Protein AF-A0AAJ1TM84-F1 (afdb_monomer_lite)

Secondary structure (DSSP, 8-state):
-HHHHHHHHHGGGG-TTTEEEEETTEEEEEEEETTEEEEEEEEEEETTEEEEEEEEE--SSSPPHHHHHHHHHHHHHHHHH--HHHHHHHHHHHHTT-

Foldseek 3Di:
DVLVVCCVVQNCNVDPPQWDDDDDQKIWGWDDDPPWTKIWIWGDDDDRDIGTQDMDTDPDPDDPVVVVVSSVVSVVVVPVVDDPVRVVVVVVVVVVVD

Organism: NCBI:txid1553429

pLDDT: mean 89.81, std 6.64, range [62.97, 98.19]

Sequence (98 aa):
MRALMLLEHFGLGVGAPLIKHLDSGIFEVRSHVGNNHQRVLLFHWHENYLVLLHGFTKKTQKTPPLEIERAKRYRADFLIRYSTDRILEILAEEEKQS

InterPro domains:
  IPR009241 Toxin HigB-like [PF05973] (2-73)

Radius of gyration: 14.32 Å; chains: 1; bounding box: 38×24×40 Å

Structure (mmCIF, N/CA/C/O backbone):
data_AF-A0AAJ1TM84-F1
#
_entry.id   AF-A0AAJ1TM84-F1
#
loop_
_atom_site.group_PDB
_atom_site.id
_atom_site.type_symbol
_atom_site.label_atom_id
_atom_site.label_alt_id
_atom_site.label_comp_id
_atom_site.label_asym_id
_atom_site.label_entity_id
_atom_site.label_seq_id
_atom_site.pdbx_PDB_ins_code
_atom_site.Cartn_x
_atom_site.Cartn_y
_atom_site.Cartn_z
_atom_site.occupancy
_atom_site.B_iso_or_equiv
_atom_site.auth_seq_id
_atom_site.auth_comp_id
_atom_site.auth_asym_id
_atom_site.auth_atom_id
_atom_site.pdbx_PDB_model_num
ATOM 1 N N . MET A 1 1 ? 11.146 -1.331 11.850 1.00 62.97 1 MET A N 1
ATOM 2 C CA . MET A 1 1 ? 9.819 -1.940 11.578 1.00 62.97 1 MET A CA 1
ATOM 3 C C . MET A 1 1 ? 10.029 -3.280 10.877 1.00 62.97 1 MET A C 1
ATOM 5 O O . MET A 1 1 ? 10.510 -3.281 9.758 1.00 62.97 1 MET A O 1
ATOM 9 N N . ARG A 1 2 ? 9.715 -4.417 11.521 1.00 82.06 2 ARG A N 1
ATOM 10 C CA . ARG A 1 2 ? 10.028 -5.776 11.011 1.00 82.06 2 ARG A CA 1
ATOM 11 C C . ARG A 1 2 ? 9.239 -6.188 9.760 1.00 82.06 2 ARG A C 1
ATOM 13 O O . ARG A 1 2 ? 9.710 -7.006 8.984 1.00 82.06 2 ARG A O 1
ATOM 20 N N . ALA A 1 3 ? 8.058 -5.607 9.563 1.00 84.25 3 ALA A N 1
ATOM 21 C CA . ALA A 1 3 ? 7.166 -5.936 8.454 1.00 84.25 3 ALA A CA 1
ATOM 22 C C . ALA A 1 3 ? 7.777 -5.663 7.068 1.00 84.25 3 ALA A C 1
ATOM 24 O O . ALA A 1 3 ? 7.574 -6.464 6.165 1.00 84.25 3 ALA A O 1
ATOM 25 N N . LEU A 1 4 ? 8.537 -4.570 6.912 1.00 84.56 4 LEU A N 1
ATOM 26 C CA . LEU A 1 4 ? 9.161 -4.226 5.628 1.00 84.56 4 LEU A CA 1
ATOM 27 C C . LEU A 1 4 ? 10.264 -5.214 5.253 1.00 84.56 4 LEU A C 1
ATOM 29 O O . LEU A 1 4 ? 10.275 -5.677 4.126 1.00 84.56 4 LEU A O 1
ATOM 33 N N . MET A 1 5 ? 11.094 -5.628 6.215 1.00 86.50 5 MET A N 1
ATOM 34 C CA . MET A 1 5 ? 12.140 -6.632 5.969 1.00 86.50 5 MET A CA 1
ATOM 35 C C . MET A 1 5 ? 11.559 -7.973 5.491 1.00 86.50 5 MET A C 1
ATOM 37 O O . MET A 1 5 ? 12.128 -8.638 4.637 1.00 86.50 5 MET A O 1
ATOM 41 N N . LEU A 1 6 ? 10.405 -8.386 6.032 1.00 88.25 6 LEU A N 1
ATOM 42 C CA . LEU A 1 6 ? 9.736 -9.612 5.580 1.00 88.25 6 LEU A CA 1
ATOM 43 C C . LEU A 1 6 ? 9.148 -9.461 4.172 1.00 88.25 6 LEU A C 1
ATOM 45 O O . LEU A 1 6 ? 9.196 -10.406 3.396 1.00 88.25 6 LEU A O 1
ATOM 49 N N . LEU A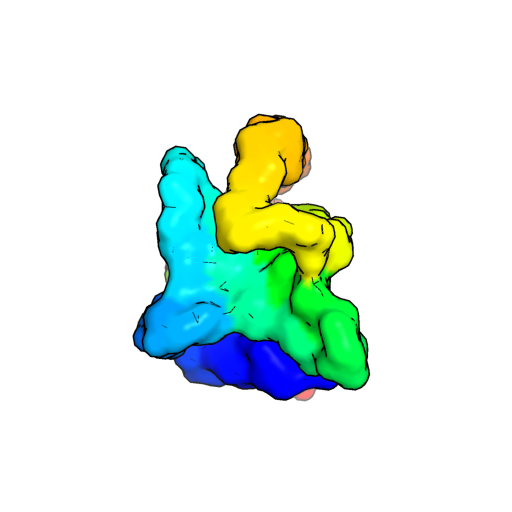 1 7 ? 8.600 -8.290 3.848 1.00 88.38 7 LEU A N 1
ATOM 50 C CA . L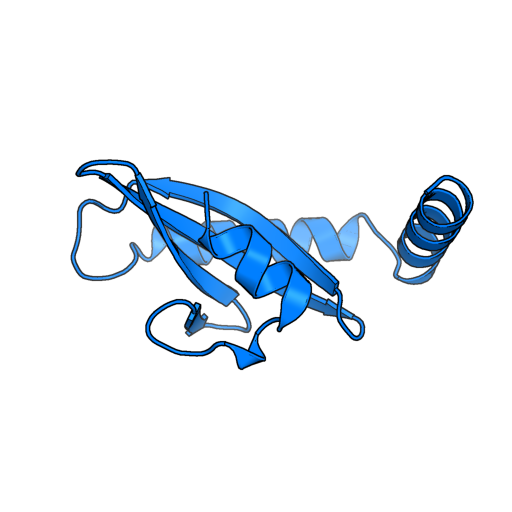EU A 1 7 ? 8.106 -7.989 2.502 1.00 88.38 7 LEU A CA 1
ATOM 51 C C . LEU A 1 7 ? 9.226 -7.947 1.471 1.00 88.38 7 LEU A C 1
ATOM 53 O O . LEU A 1 7 ? 9.043 -8.440 0.371 1.00 88.38 7 LEU A O 1
ATOM 57 N N . GLU A 1 8 ? 10.366 -7.374 1.830 1.00 87.62 8 GLU A N 1
ATOM 58 C CA . GLU A 1 8 ? 11.545 -7.316 0.973 1.00 87.62 8 GLU A CA 1
ATOM 59 C C . GLU A 1 8 ? 12.062 -8.721 0.652 1.00 87.62 8 GLU A C 1
ATOM 61 O O . GLU A 1 8 ? 12.319 -9.041 -0.501 1.00 87.62 8 GLU A O 1
ATOM 66 N N . HIS A 1 9 ? 12.132 -9.598 1.656 1.00 88.31 9 HIS A N 1
ATOM 67 C CA . HIS A 1 9 ? 12.689 -10.936 1.472 1.00 88.31 9 HIS A CA 1
ATOM 68 C C . HIS A 1 9 ? 11.714 -11.942 0.834 1.00 88.31 9 HIS A C 1
ATOM 70 O O . HIS A 1 9 ? 12.140 -12.860 0.141 1.00 88.31 9 HIS A O 1
ATOM 76 N N . PHE A 1 10 ? 10.407 -11.813 1.081 1.00 89.06 10 PHE A N 1
ATOM 77 C CA . PHE A 1 10 ? 9.412 -12.830 0.699 1.00 89.06 10 PHE A CA 1
ATOM 78 C C . PHE A 1 10 ? 8.253 -12.292 -0.161 1.00 89.06 10 PHE A C 1
ATOM 80 O O . PHE A 1 10 ? 7.353 -13.050 -0.538 1.00 89.06 10 PHE A O 1
ATOM 87 N N . GLY A 1 11 ? 8.216 -10.990 -0.448 1.00 89.94 11 GLY A N 1
ATOM 88 C CA . GLY A 1 11 ? 7.150 -10.351 -1.218 1.00 89.94 11 GLY A CA 1
ATOM 89 C C . GLY A 1 11 ? 5.756 -10.520 -0.600 1.00 89.94 11 GLY A C 1
ATOM 90 O O . GLY A 1 11 ? 5.574 -10.602 0.618 1.00 89.94 11 GLY A O 1
ATOM 91 N N . LEU A 1 12 ? 4.733 -10.606 -1.459 1.00 88.88 12 LEU A N 1
ATOM 92 C CA . LEU A 1 12 ? 3.346 -10.865 -1.038 1.00 88.88 12 LEU A CA 1
ATOM 93 C C . LEU A 1 12 ? 3.123 -12.289 -0.500 1.00 88.88 12 LEU A C 1
ATOM 95 O O . LEU A 1 12 ? 2.099 -12.540 0.140 1.00 88.88 12 LEU A O 1
ATOM 99 N N . GLY A 1 13 ? 4.077 -13.200 -0.722 1.00 86.31 13 GLY A N 1
ATOM 100 C CA . GLY A 1 13 ? 4.006 -14.604 -0.312 1.00 86.31 13 GLY A CA 1
ATOM 101 C C . GLY A 1 13 ? 3.966 -14.813 1.203 1.00 86.31 13 GLY A C 1
ATOM 102 O O . GLY A 1 13 ? 3.522 -15.865 1.653 1.00 86.31 13 GLY A O 1
ATOM 103 N N . VAL A 1 14 ? 4.340 -13.802 2.001 1.00 87.69 14 VAL A N 1
ATOM 104 C CA . VAL A 1 14 ? 4.235 -13.866 3.472 1.00 87.69 14 VAL A CA 1
ATOM 105 C C . VAL A 1 14 ? 2.796 -14.110 3.933 1.00 87.69 14 VAL A C 1
ATOM 107 O O . VAL A 1 14 ? 2.574 -14.758 4.954 1.00 87.69 14 VAL A O 1
ATOM 110 N N . GLY A 1 15 ? 1.812 -13.590 3.193 1.00 88.44 15 GLY A N 1
ATOM 111 C CA . GLY A 1 15 ? 0.400 -13.805 3.486 1.00 88.44 15 GLY A CA 1
ATOM 112 C C . GLY A 1 15 ? -0.040 -13.313 4.873 1.00 88.44 15 GLY A C 1
ATOM 113 O O . GLY A 1 15 ? 0.554 -12.419 5.486 1.00 88.44 15 GLY A O 1
ATOM 114 N N . ALA A 1 16 ? -1.145 -13.872 5.364 1.00 87.00 16 ALA A N 1
ATOM 115 C CA . ALA A 1 16 ? -1.709 -13.509 6.660 1.00 87.00 16 ALA A CA 1
ATOM 116 C C . ALA A 1 16 ? -0.856 -14.063 7.825 1.00 87.00 16 ALA A C 1
ATOM 118 O O . ALA A 1 16 ? -0.320 -15.160 7.718 1.00 87.00 16 ALA A O 1
ATOM 119 N N . PRO A 1 17 ? -0.764 -13.357 8.971 1.00 88.81 17 PRO A N 1
ATOM 120 C CA . PRO A 1 17 ? -1.497 -12.141 9.320 1.00 88.81 17 PRO A CA 1
ATOM 121 C C . PRO A 1 17 ? -0.827 -10.843 8.849 1.00 88.81 17 PRO A C 1
ATOM 123 O O . PRO A 1 17 ? -1.414 -9.781 9.064 1.00 88.81 17 PRO A O 1
ATOM 126 N N . LEU A 1 18 ? 0.371 -10.903 8.253 1.00 90.94 18 LEU A N 1
ATOM 127 C CA . LEU A 1 18 ? 1.155 -9.719 7.896 1.00 90.94 18 LEU A CA 1
ATOM 128 C C . LEU A 1 18 ? 0.515 -8.933 6.753 1.00 90.94 18 LEU A C 1
ATOM 130 O O . LEU A 1 18 ? 0.428 -7.711 6.823 1.00 90.94 18 LEU A O 1
ATOM 134 N N . ILE A 1 19 ? 0.060 -9.638 5.725 1.00 94.06 19 ILE A N 1
ATOM 135 C CA . ILE A 1 19 ? -0.507 -9.073 4.509 1.00 94.06 19 ILE A CA 1
ATOM 136 C C . ILE A 1 19 ? -1.956 -9.523 4.396 1.00 94.06 19 ILE A C 1
ATOM 138 O O . ILE A 1 19 ? -2.303 -10.677 4.655 1.00 94.06 19 ILE A O 1
ATOM 142 N N . LYS A 1 20 ? -2.827 -8.601 4.001 1.00 94.81 20 LYS A N 1
ATOM 143 C CA . LYS A 1 20 ? -4.219 -8.896 3.675 1.00 94.81 20 LYS A CA 1
ATOM 144 C C . LYS A 1 20 ? -4.590 -8.227 2.359 1.00 94.81 20 LYS A C 1
ATOM 146 O O . LYS A 1 20 ? -4.510 -7.009 2.262 1.00 94.81 20 LYS A O 1
ATOM 151 N N . HIS A 1 21 ? -5.071 -8.997 1.388 1.00 95.50 21 HIS A N 1
ATOM 152 C CA . HIS A 1 21 ? -5.743 -8.424 0.223 1.00 95.50 21 HIS A CA 1
ATOM 153 C C . HIS A 1 21 ? -7.029 -7.710 0.666 1.00 95.50 21 HIS A C 1
ATOM 155 O O . HIS A 1 21 ? -7.809 -8.256 1.456 1.00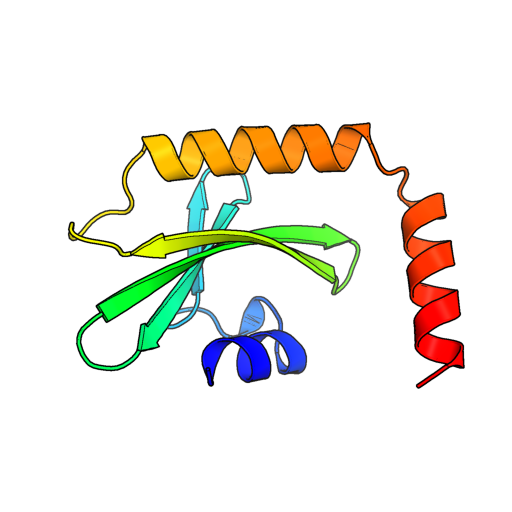 95.50 21 HIS A O 1
ATOM 161 N N . LEU A 1 22 ? -7.224 -6.478 0.198 1.00 94.88 22 LEU A N 1
ATOM 162 C CA . LEU A 1 22 ? -8.414 -5.688 0.491 1.00 94.88 22 LEU A CA 1
ATOM 163 C C . LEU A 1 22 ? -9.384 -5.722 -0.686 1.00 94.88 22 LEU A C 1
ATOM 165 O O . LEU A 1 22 ? -10.462 -6.294 -0.560 1.00 94.88 22 LEU A O 1
ATOM 169 N N . ASP A 1 23 ? -8.996 -5.102 -1.797 1.00 93.31 23 ASP A N 1
ATOM 170 C CA . ASP A 1 23 ? -9.829 -4.904 -2.983 1.00 93.31 23 ASP A CA 1
ATOM 171 C C . ASP A 1 23 ? -8.956 -4.415 -4.153 1.00 93.31 23 ASP A C 1
ATOM 173 O O . ASP A 1 23 ? -7.989 -3.688 -3.933 1.00 93.31 23 ASP A O 1
ATOM 177 N N . SER A 1 24 ? -9.319 -4.760 -5.392 1.00 93.62 24 SER A N 1
ATOM 178 C CA . SER A 1 24 ? -8.774 -4.165 -6.622 1.00 93.62 24 SER A CA 1
ATOM 179 C C . SER A 1 24 ? -7.238 -4.193 -6.723 1.00 93.62 24 SER A C 1
ATOM 181 O O . SER A 1 24 ? -6.622 -3.250 -7.227 1.00 93.62 24 SER A O 1
ATOM 183 N N . GLY A 1 25 ? -6.607 -5.257 -6.212 1.00 94.44 25 GLY A N 1
ATOM 184 C CA . GLY A 1 25 ? -5.148 -5.402 -6.192 1.00 94.44 25 GLY A CA 1
ATOM 185 C C . GLY A 1 25 ? -4.436 -4.554 -5.129 1.00 94.44 25 GLY A C 1
ATOM 186 O O . GLY A 1 25 ? -3.213 -4.447 -5.161 1.00 94.44 25 GLY A O 1
ATOM 187 N N . ILE A 1 26 ? -5.177 -3.954 -4.192 1.00 97.81 26 ILE A N 1
ATOM 188 C CA . ILE A 1 26 ? -4.634 -3.257 -3.023 1.00 97.81 26 ILE A CA 1
ATOM 189 C C . ILE A 1 26 ? -4.487 -4.239 -1.861 1.00 97.81 26 ILE A C 1
ATOM 191 O O . ILE A 1 26 ? -5.428 -4.946 -1.482 1.00 97.81 26 ILE A O 1
ATOM 195 N N . PHE A 1 27 ? -3.312 -4.223 -1.242 1.00 96.94 27 PHE A N 1
ATOM 196 C CA . PHE A 1 27 ? -2.978 -5.035 -0.081 1.00 96.94 27 PHE A CA 1
ATOM 197 C C . PHE A 1 27 ? -2.693 -4.148 1.130 1.00 96.94 27 PHE A C 1
ATOM 199 O O . PHE A 1 27 ? -2.135 -3.060 1.015 1.00 96.94 27 PHE A O 1
ATOM 206 N N . GLU A 1 28 ? -3.075 -4.630 2.308 1.00 95.81 28 GLU A N 1
ATOM 207 C CA . GLU A 1 28 ? -2.759 -4.047 3.608 1.00 95.81 28 GLU A CA 1
ATOM 208 C C . GLU A 1 28 ? -1.597 -4.806 4.241 1.00 95.81 28 GLU A C 1
ATOM 210 O O . GLU A 1 28 ? -1.722 -5.998 4.521 1.00 95.81 28 GLU A O 1
ATOM 215 N N . VAL A 1 29 ? -0.519 -4.097 4.562 1.00 95.12 29 VAL A N 1
ATOM 216 C CA . VAL A 1 29 ? 0.551 -4.573 5.439 1.00 95.12 29 VAL A CA 1
ATOM 217 C C . VAL A 1 29 ? 0.240 -4.160 6.866 1.00 95.12 29 VAL A C 1
ATOM 219 O O . VAL A 1 29 ? -0.004 -2.986 7.161 1.00 95.12 29 VAL A O 1
ATOM 222 N N . ARG A 1 30 ? 0.277 -5.125 7.780 1.00 92.50 30 ARG A N 1
ATOM 223 C CA . ARG A 1 30 ? 0.047 -4.915 9.204 1.00 92.50 30 ARG A CA 1
ATOM 224 C C . ARG A 1 30 ? 1.364 -4.685 9.923 1.00 92.50 30 ARG A C 1
ATOM 226 O O . ARG A 1 30 ? 2.224 -5.555 9.965 1.00 92.50 30 ARG A O 1
ATOM 233 N N . SER A 1 31 ? 1.494 -3.517 10.538 1.00 89.31 31 SER A N 1
ATOM 234 C CA . SER A 1 31 ? 2.618 -3.176 11.400 1.00 89.31 31 SER A CA 1
ATOM 235 C C . SER A 1 31 ? 2.120 -2.770 12.785 1.00 89.31 31 SER A C 1
ATOM 237 O O . SER A 1 31 ? 1.037 -2.199 12.945 1.00 89.31 31 SER A O 1
ATOM 239 N N . HIS A 1 32 ? 2.911 -3.089 13.799 1.00 85.12 32 HIS A N 1
ATOM 240 C CA . HIS A 1 32 ? 2.682 -2.665 15.172 1.00 85.12 32 HIS A CA 1
ATOM 241 C C . HIS A 1 32 ? 3.907 -1.880 15.624 1.00 85.12 32 HIS A C 1
ATOM 243 O O . HIS A 1 32 ? 5.037 -2.354 15.495 1.00 85.12 32 HIS A O 1
ATOM 249 N N . VAL A 1 33 ? 3.679 -0.666 16.118 1.00 80.94 33 VAL A N 1
ATOM 250 C CA . VAL A 1 33 ? 4.723 0.186 16.697 1.00 80.94 33 VAL A CA 1
ATOM 251 C C . VAL A 1 33 ? 4.218 0.629 18.065 1.00 80.94 33 VAL A C 1
ATOM 253 O O . VAL A 1 33 ? 3.309 1.456 18.157 1.00 80.94 33 VAL A O 1
ATOM 256 N N . GLY A 1 34 ? 4.745 0.007 19.123 1.00 84.12 34 GLY A N 1
ATOM 257 C CA . GLY A 1 34 ? 4.148 0.086 20.459 1.00 84.12 34 GLY A CA 1
ATOM 258 C C . GLY A 1 34 ? 2.691 -0.391 20.436 1.00 84.12 34 GLY A C 1
ATOM 259 O O . GLY A 1 34 ? 2.384 -1.427 19.846 1.00 84.12 34 GLY A O 1
ATOM 260 N N . ASN A 1 35 ? 1.784 0.410 21.000 1.00 82.75 35 ASN A N 1
ATOM 261 C CA . ASN A 1 35 ? 0.341 0.127 21.010 1.00 82.75 35 ASN A CA 1
ATOM 262 C C . ASN A 1 35 ? -0.401 0.599 19.745 1.00 82.75 35 ASN A C 1
ATOM 264 O O . ASN A 1 35 ? -1.617 0.424 19.634 1.00 82.75 35 ASN A O 1
ATOM 268 N N . ASN A 1 36 ? 0.301 1.191 18.775 1.00 83.44 36 ASN A N 1
ATOM 269 C CA . ASN A 1 36 ? -0.330 1.721 17.574 1.00 83.44 36 ASN A CA 1
ATOM 270 C C . ASN A 1 36 ? -0.413 0.672 16.461 1.00 83.44 36 ASN A C 1
ATOM 272 O O . ASN A 1 36 ? 0.586 0.078 16.046 1.00 83.44 36 ASN A O 1
ATOM 276 N N . HIS A 1 37 ? -1.621 0.513 15.922 1.00 89.75 37 HIS A N 1
ATOM 277 C CA . HIS A 1 37 ? -1.910 -0.347 14.780 1.00 89.75 37 HIS A CA 1
ATOM 278 C C . HIS A 1 37 ? -1.643 0.410 13.479 1.00 89.75 37 HIS A C 1
ATOM 280 O O . HIS A 1 37 ? -2.548 1.002 12.892 1.00 89.75 37 HIS A O 1
ATOM 286 N N . GLN A 1 38 ? -0.394 0.400 13.025 1.00 92.31 38 GLN A N 1
ATOM 287 C CA . GLN A 1 38 ? -0.015 1.042 11.769 1.00 92.31 38 GLN A CA 1
ATOM 288 C C . GLN A 1 38 ? -0.313 0.122 10.588 1.00 92.31 38 GLN A C 1
ATOM 290 O O . GLN A 1 38 ? -0.120 -1.096 10.652 1.00 92.31 38 GLN A O 1
ATOM 295 N N . ARG A 1 39 ? -0.817 0.689 9.500 1.00 94.12 39 ARG A N 1
ATOM 296 C CA . ARG A 1 39 ? -1.073 -0.029 8.254 1.00 94.12 39 ARG A CA 1
ATOM 297 C C . ARG A 1 39 ? -0.417 0.707 7.112 1.00 94.12 39 ARG A C 1
ATOM 299 O O . ARG A 1 39 ? -0.429 1.930 7.108 1.00 94.12 39 ARG A O 1
ATOM 306 N N . VAL A 1 40 ? 0.126 -0.043 6.165 1.00 95.69 40 VAL A N 1
ATOM 307 C CA . VAL A 1 40 ? 0.605 0.491 4.889 1.00 95.69 40 VAL A CA 1
ATOM 308 C C . VAL A 1 40 ? -0.208 -0.167 3.792 1.00 95.69 40 VAL A C 1
ATOM 310 O O . VAL A 1 40 ? -0.377 -1.387 3.813 1.00 95.69 40 VAL A O 1
ATOM 313 N N . LEU A 1 41 ? -0.751 0.633 2.878 1.00 97.19 41 LEU A N 1
ATOM 314 C CA . LEU A 1 41 ? -1.386 0.114 1.673 1.00 97.19 41 LEU A CA 1
ATOM 315 C C . LEU A 1 41 ? -0.370 0.085 0.540 1.00 97.19 41 LEU A C 1
ATOM 317 O O . LEU A 1 41 ? 0.415 1.019 0.382 1.00 97.19 41 LEU A O 1
ATOM 321 N N . LEU A 1 42 ? -0.386 -0.997 -0.227 1.00 97.19 42 LEU A N 1
ATOM 322 C CA . LEU A 1 42 ? 0.511 -1.209 -1.354 1.00 97.19 42 LEU A CA 1
ATOM 323 C C . LEU A 1 42 ? -0.201 -1.927 -2.495 1.00 97.19 42 LEU A C 1
ATOM 325 O O . LEU A 1 42 ? -1.298 -2.465 -2.312 1.00 97.19 42 LEU A O 1
ATOM 329 N N . PHE A 1 43 ? 0.447 -1.975 -3.652 1.00 96.31 43 PHE A N 1
ATOM 330 C CA . PHE A 1 43 ? 0.048 -2.832 -4.763 1.00 96.31 43 PHE A CA 1
ATOM 331 C C . PHE A 1 43 ? 1.275 -3.464 -5.430 1.00 96.31 43 PHE A C 1
ATOM 333 O O . PHE A 1 43 ? 2.398 -2.986 -5.276 1.00 96.31 43 PHE A O 1
ATOM 340 N N . HIS A 1 44 ? 1.049 -4.556 -6.155 1.00 93.81 44 HIS A N 1
ATOM 341 C CA . HIS A 1 44 ? 2.056 -5.180 -7.014 1.00 93.81 44 HIS A CA 1
ATOM 342 C C . HIS A 1 44 ? 2.065 -4.497 -8.382 1.00 93.81 44 HIS A C 1
ATOM 344 O O . HIS A 1 44 ? 0.996 -4.293 -8.963 1.00 93.81 44 HIS A O 1
ATOM 350 N N . TRP A 1 45 ? 3.245 -4.108 -8.867 1.00 90.38 45 TRP A N 1
ATOM 351 C CA . TRP A 1 45 ? 3.367 -3.288 -10.074 1.00 90.38 45 TRP A CA 1
ATOM 352 C C . TRP A 1 45 ? 4.038 -4.012 -11.251 1.00 90.38 45 TRP A C 1
ATOM 354 O O . TRP A 1 45 ? 3.537 -3.909 -12.367 1.00 90.38 45 TRP A O 1
ATOM 364 N N . HIS A 1 46 ? 5.094 -4.795 -11.018 1.00 86.25 46 HIS A N 1
ATOM 365 C CA . HIS A 1 46 ? 5.744 -5.631 -12.037 1.00 86.25 46 HIS A CA 1
ATOM 366 C C . HIS A 1 46 ? 6.640 -6.674 -11.356 1.00 86.25 46 HIS A C 1
ATOM 368 O O . HIS A 1 46 ? 7.280 -6.333 -10.370 1.00 86.25 46 HIS A O 1
ATOM 374 N N . GLU A 1 47 ? 6.699 -7.917 -11.850 1.00 85.62 47 GLU A N 1
ATOM 375 C CA . GLU A 1 47 ? 7.551 -9.001 -11.310 1.00 85.62 47 GLU A CA 1
ATOM 376 C C . GLU A 1 47 ? 7.564 -9.106 -9.774 1.00 85.62 47 GLU A C 1
ATOM 378 O O . GLU A 1 47 ? 6.598 -9.598 -9.198 1.00 85.62 47 GLU A O 1
ATOM 383 N N . ASN A 1 48 ? 8.620 -8.633 -9.108 1.00 82.44 48 ASN A N 1
ATOM 384 C CA . ASN A 1 48 ? 8.764 -8.664 -7.651 1.00 82.44 48 ASN A CA 1
ATOM 385 C C . ASN A 1 48 ? 8.622 -7.275 -7.003 1.00 82.44 48 ASN A C 1
ATOM 387 O O . ASN A 1 48 ? 8.761 -7.139 -5.788 1.00 82.44 48 ASN A O 1
ATOM 391 N N . TYR A 1 49 ? 8.300 -6.242 -7.785 1.00 88.69 49 TYR A N 1
ATOM 392 C CA . TYR A 1 49 ? 8.173 -4.874 -7.302 1.00 88.69 49 TYR A CA 1
ATOM 393 C C . TYR A 1 49 ? 6.822 -4.626 -6.635 1.00 88.69 49 TYR A C 1
ATOM 395 O O . TYR A 1 49 ? 5.741 -4.759 -7.227 1.00 88.69 49 TYR A O 1
ATOM 403 N N . LEU A 1 50 ? 6.911 -4.202 -5.377 1.00 92.69 50 LEU A N 1
ATOM 404 C CA . LEU A 1 50 ? 5.792 -3.746 -4.569 1.00 92.69 50 LEU A CA 1
ATOM 405 C C . LEU A 1 50 ? 5.898 -2.241 -4.372 1.00 92.69 50 LEU A C 1
ATOM 407 O O . LEU A 1 50 ? 6.912 -1.733 -3.902 1.00 92.69 50 LEU A O 1
ATOM 411 N N . VAL A 1 51 ? 4.818 -1.532 -4.678 1.00 93.94 51 VAL A N 1
ATOM 412 C CA . VAL A 1 51 ? 4.759 -0.080 -4.528 1.00 93.94 51 VAL A CA 1
ATOM 413 C C . VAL A 1 51 ? 3.973 0.250 -3.271 1.00 93.94 51 VAL A C 1
ATOM 415 O O . VAL A 1 51 ? 2.759 0.032 -3.199 1.00 93.94 51 VAL A O 1
ATOM 418 N N . LEU A 1 52 ? 4.674 0.776 -2.267 1.00 95.38 52 LEU A N 1
ATOM 419 C CA . LEU A 1 52 ? 4.063 1.304 -1.051 1.00 95.38 52 LEU A CA 1
ATOM 420 C C . LEU A 1 52 ? 3.410 2.653 -1.362 1.00 95.38 52 LEU A C 1
ATOM 422 O O . LEU A 1 52 ? 4.063 3.560 -1.866 1.00 95.38 52 LEU A O 1
ATOM 426 N N . LEU A 1 53 ? 2.124 2.793 -1.050 1.00 96.69 53 LEU A N 1
ATOM 427 C CA . LEU A 1 53 ? 1.352 3.994 -1.368 1.00 96.69 53 LEU A CA 1
ATOM 428 C C . LEU A 1 53 ? 1.372 4.978 -0.203 1.00 96.69 53 LEU A C 1
ATOM 430 O O . LEU A 1 53 ? 1.933 6.067 -0.285 1.00 96.69 53 LEU A O 1
ATOM 434 N N . HIS A 1 54 ? 0.742 4.595 0.907 1.00 96.56 54 HIS A N 1
ATOM 435 C CA . HIS A 1 54 ? 0.679 5.426 2.100 1.00 96.56 54 HIS A CA 1
ATOM 436 C C . HIS A 1 54 ? 0.437 4.595 3.354 1.00 96.56 54 HIS A C 1
ATOM 438 O O . HIS A 1 54 ? -0.103 3.485 3.313 1.00 96.56 54 HIS A O 1
ATOM 444 N N . GLY A 1 55 ? 0.844 5.166 4.487 1.00 94.50 55 GLY A N 1
ATOM 445 C CA . GLY A 1 55 ? 0.598 4.620 5.813 1.00 94.50 55 GLY A CA 1
ATOM 446 C C . GLY A 1 55 ? -0.519 5.359 6.547 1.00 94.50 55 GLY A C 1
ATOM 447 O O . GLY A 1 55 ? -0.724 6.553 6.338 1.00 94.50 55 GLY A O 1
ATOM 448 N N . PHE A 1 56 ? -1.222 4.664 7.439 1.00 94.06 56 PHE A N 1
ATOM 449 C CA . PHE A 1 56 ? -2.190 5.270 8.352 1.00 94.06 56 PHE A CA 1
ATOM 450 C C . PHE A 1 56 ? -2.281 4.497 9.674 1.00 94.06 56 PHE A C 1
ATOM 452 O O . PHE A 1 56 ? -2.041 3.287 9.741 1.00 94.06 56 PHE A O 1
ATOM 459 N N . THR A 1 57 ? -2.677 5.193 10.742 1.00 93.69 57 THR A N 1
ATOM 460 C CA . THR A 1 57 ? -2.991 4.559 12.028 1.00 93.69 57 THR A CA 1
ATOM 461 C C . THR A 1 57 ? -4.435 4.080 12.028 1.00 93.69 57 THR A C 1
ATOM 463 O O . THR A 1 57 ? -5.376 4.870 11.949 1.00 93.69 57 THR A O 1
ATOM 466 N N . LYS A 1 58 ? -4.623 2.769 12.145 1.00 89.38 58 LYS A N 1
ATOM 467 C CA . LYS A 1 58 ? -5.938 2.140 12.149 1.00 89.38 58 LYS A CA 1
ATOM 468 C C . LYS A 1 58 ? -6.575 2.251 13.534 1.00 89.38 58 LYS A C 1
ATOM 470 O O . LYS A 1 58 ? -6.052 1.721 14.509 1.00 89.38 58 LYS A O 1
ATOM 475 N N . LYS A 1 59 ? -7.730 2.915 13.598 1.00 89.25 59 LYS A N 1
ATOM 476 C CA . LYS A 1 59 ? -8.531 3.087 14.826 1.00 89.25 59 LYS A CA 1
ATOM 477 C C . LYS A 1 59 ? -9.748 2.155 14.890 1.00 89.25 59 LYS A C 1
ATOM 479 O O . LYS A 1 59 ? -10.430 2.096 15.903 1.00 89.25 59 LYS A O 1
ATOM 484 N N . THR A 1 60 ? -10.025 1.436 13.805 1.00 88.50 60 THR A N 1
ATOM 485 C CA . THR A 1 60 ? -11.216 0.595 13.617 1.00 88.50 60 THR A CA 1
ATOM 486 C C . THR A 1 60 ? -10.825 -0.836 13.256 1.00 88.50 60 THR A C 1
ATOM 488 O O . THR A 1 60 ? -9.758 -1.080 12.700 1.00 88.50 60 THR A O 1
ATOM 491 N N . GLN A 1 61 ? -11.702 -1.811 13.505 1.00 86.38 61 GLN A N 1
ATOM 492 C CA . GLN A 1 61 ? -11.412 -3.217 13.187 1.00 86.38 61 GLN A CA 1
ATOM 493 C C . GLN A 1 61 ? -11.214 -3.446 11.674 1.00 86.38 61 GLN A C 1
ATOM 495 O O . GLN A 1 61 ? -10.267 -4.111 11.245 1.00 86.38 61 GLN A O 1
ATOM 500 N N . LYS A 1 62 ? -12.082 -2.851 10.846 1.00 90.25 62 LYS A N 1
ATOM 501 C CA . LYS A 1 62 ? -11.986 -2.886 9.379 1.00 90.25 62 LYS A CA 1
ATOM 502 C C . LYS A 1 62 ? -11.179 -1.703 8.855 1.00 90.25 62 LYS A C 1
ATOM 504 O O . LYS A 1 62 ? -11.116 -0.655 9.495 1.00 90.25 62 LYS A O 1
ATOM 509 N N . THR A 1 63 ? -10.526 -1.896 7.711 1.00 92.88 63 THR A N 1
ATOM 510 C CA . THR A 1 63 ? -9.823 -0.817 7.002 1.00 92.88 63 THR A CA 1
ATOM 511 C C . THR A 1 63 ? -10.854 0.203 6.531 1.00 92.88 63 THR A C 1
ATOM 513 O O . THR A 1 63 ? -11.825 -0.216 5.898 1.00 92.88 63 THR A O 1
ATOM 516 N N . PRO A 1 64 ? -10.707 1.498 6.864 1.00 95.38 64 PRO A N 1
ATOM 517 C CA . PRO A 1 64 ? -11.671 2.503 6.439 1.00 95.38 64 PRO A CA 1
ATOM 518 C C . PRO A 1 64 ? -11.772 2.544 4.905 1.00 95.38 64 PRO A C 1
ATOM 520 O O . PRO A 1 64 ? -10.729 2.603 4.249 1.00 95.38 64 PRO A O 1
ATOM 523 N N . PRO A 1 65 ? -12.984 2.549 4.316 1.00 95.50 65 PRO A N 1
ATOM 524 C CA . PRO A 1 65 ? -13.154 2.577 2.860 1.00 95.50 65 PRO A CA 1
ATOM 525 C C . PRO A 1 65 ? -12.439 3.754 2.187 1.00 95.50 65 PRO A C 1
ATOM 527 O O . PRO A 1 65 ? -11.862 3.597 1.117 1.00 95.50 65 PRO A O 1
ATOM 530 N N . LEU A 1 66 ? -12.390 4.913 2.854 1.00 96.25 66 LEU A N 1
ATOM 531 C CA . LEU A 1 66 ? -11.702 6.102 2.349 1.00 96.25 66 LEU A CA 1
ATOM 532 C C . LEU A 1 66 ? -10.204 5.868 2.095 1.00 96.25 66 LEU A C 1
ATOM 534 O O . LEU A 1 66 ? -9.664 6.401 1.128 1.00 96.25 66 LEU A O 1
ATOM 538 N N . GLU A 1 67 ? -9.542 5.057 2.925 1.00 97.25 67 GLU A N 1
ATOM 539 C CA . GLU A 1 67 ? -8.124 4.726 2.739 1.00 97.25 67 GLU A CA 1
ATOM 540 C C . GLU A 1 67 ? -7.917 3.813 1.526 1.00 97.25 67 GLU A C 1
ATOM 542 O O . GLU A 1 67 ? -6.940 3.973 0.796 1.00 97.25 67 GLU A O 1
ATOM 547 N N . ILE A 1 68 ? -8.865 2.906 1.262 1.00 97.12 68 ILE A N 1
ATOM 548 C CA . ILE A 1 68 ? -8.852 2.032 0.079 1.00 97.12 68 ILE A CA 1
ATOM 549 C C . ILE A 1 68 ? -9.048 2.869 -1.188 1.00 97.12 68 ILE A C 1
ATOM 551 O O . ILE A 1 68 ? -8.275 2.748 -2.135 1.00 97.12 68 ILE A O 1
ATOM 555 N N . GLU A 1 69 ? -10.025 3.776 -1.190 1.00 97.88 69 GLU A N 1
ATOM 556 C CA . GLU A 1 69 ? -10.271 4.668 -2.327 1.00 97.88 69 GLU A CA 1
ATOM 557 C C . GLU A 1 69 ? -9.099 5.624 -2.579 1.00 97.88 69 GLU A C 1
ATOM 559 O O . GLU A 1 69 ? -8.734 5.895 -3.723 1.00 97.88 69 GLU A O 1
ATOM 564 N N . ARG A 1 70 ? -8.447 6.101 -1.514 1.00 98.00 70 ARG A N 1
ATOM 565 C CA . ARG A 1 70 ? -7.210 6.880 -1.627 1.00 98.00 70 ARG A CA 1
ATOM 566 C C . ARG A 1 70 ? -6.082 6.061 -2.257 1.00 98.00 70 ARG A C 1
ATOM 568 O O . ARG A 1 70 ? -5.423 6.563 -3.164 1.00 98.00 70 ARG A O 1
ATOM 575 N N . ALA A 1 71 ? -5.900 4.810 -1.834 1.00 98.19 71 ALA A N 1
ATOM 576 C CA . ALA A 1 71 ? -4.902 3.915 -2.413 1.00 98.19 71 ALA A CA 1
ATOM 577 C C . ALA A 1 71 ? -5.160 3.648 -3.906 1.00 98.19 71 ALA A C 1
ATOM 579 O O . ALA A 1 71 ? -4.231 3.713 -4.707 1.00 98.19 71 ALA A O 1
ATOM 580 N N . LYS A 1 72 ? -6.419 3.437 -4.310 1.00 97.94 72 LYS A N 1
ATOM 581 C CA . LYS A 1 72 ? -6.789 3.290 -5.728 1.00 97.94 72 LYS A CA 1
ATOM 582 C C . LYS A 1 72 ? -6.395 4.517 -6.554 1.00 97.94 72 LYS A C 1
ATOM 584 O O . LYS A 1 72 ? -5.813 4.362 -7.625 1.00 97.94 72 LYS A O 1
ATOM 589 N N . ARG A 1 73 ? -6.648 5.730 -6.043 1.00 97.62 73 ARG A N 1
ATOM 590 C CA . ARG A 1 73 ? -6.232 6.977 -6.711 1.00 97.62 73 ARG A CA 1
ATOM 591 C C . ARG A 1 73 ? -4.714 7.089 -6.844 1.00 97.62 73 ARG A C 1
ATOM 593 O O . ARG A 1 73 ? -4.240 7.450 -7.912 1.00 97.62 73 ARG A O 1
ATOM 600 N N . TYR A 1 74 ? -3.958 6.756 -5.798 1.00 97.56 74 TYR A N 1
ATOM 601 C CA . TYR A 1 74 ? -2.492 6.797 -5.852 1.00 97.56 74 TYR A CA 1
ATOM 602 C C . TYR A 1 74 ? -1.902 5.750 -6.791 1.00 97.56 74 TYR A C 1
ATOM 604 O O . TYR A 1 74 ? -0.980 6.060 -7.536 1.00 97.56 74 TYR A O 1
ATOM 612 N N . ARG A 1 75 ? -2.475 4.544 -6.831 1.00 96.50 75 ARG A N 1
ATOM 613 C CA . ARG A 1 75 ? -2.110 3.537 -7.831 1.00 96.50 75 ARG A CA 1
ATOM 614 C C . ARG A 1 75 ? -2.346 4.056 -9.251 1.00 96.50 75 ARG A C 1
ATOM 616 O O . ARG A 1 75 ? -1.472 3.906 -10.093 1.00 96.50 75 ARG A O 1
ATOM 623 N N . ALA A 1 76 ? -3.500 4.667 -9.519 1.00 95.38 76 ALA A N 1
ATOM 624 C CA . ALA A 1 76 ? -3.798 5.226 -10.837 1.00 95.38 76 ALA A CA 1
ATOM 625 C C . ALA A 1 76 ? -2.819 6.348 -11.224 1.00 95.38 76 ALA A C 1
ATOM 627 O O . ALA A 1 76 ? -2.283 6.332 -12.325 1.00 95.38 76 ALA A O 1
ATOM 628 N N . ASP A 1 77 ? -2.545 7.281 -10.308 1.00 95.38 77 ASP A N 1
ATOM 629 C CA . ASP A 1 77 ? -1.580 8.368 -10.518 1.00 95.38 77 ASP A CA 1
ATOM 630 C C . ASP A 1 77 ? -0.168 7.834 -10.805 1.00 95.38 77 ASP A C 1
ATOM 632 O O . ASP A 1 77 ? 0.476 8.272 -11.756 1.00 95.38 77 ASP A O 1
ATOM 636 N N . PHE A 1 78 ? 0.281 6.827 -10.053 1.00 94.56 78 PHE A N 1
ATOM 637 C CA . PHE A 1 78 ? 1.559 6.163 -10.290 1.00 94.56 78 PHE A CA 1
ATOM 638 C C . PHE A 1 78 ? 1.632 5.546 -11.696 1.00 94.56 78 PHE A C 1
ATOM 640 O O . PHE A 1 78 ? 2.572 5.814 -12.438 1.00 94.56 78 PHE A O 1
ATOM 647 N N . LEU A 1 79 ? 0.611 4.782 -12.098 1.00 91.50 79 LEU A N 1
ATOM 648 C CA . LEU A 1 79 ? 0.563 4.148 -13.422 1.00 91.50 79 LEU A CA 1
ATOM 649 C C . LEU A 1 79 ? 0.530 5.161 -14.580 1.00 91.50 79 LEU A C 1
ATOM 651 O O . LEU A 1 79 ? 0.962 4.835 -15.679 1.00 91.50 79 LEU A O 1
ATOM 655 N N . ILE A 1 80 ? 0.020 6.377 -14.351 1.00 92.19 80 ILE A N 1
ATOM 656 C CA . ILE A 1 80 ? 0.009 7.455 -15.352 1.00 92.19 80 ILE A CA 1
ATOM 657 C C . ILE A 1 80 ? 1.381 8.132 -15.455 1.00 92.19 80 ILE A C 1
ATOM 659 O O . ILE A 1 80 ? 1.825 8.468 -16.551 1.00 92.19 80 ILE A O 1
ATOM 663 N N . ARG A 1 81 ? 2.042 8.380 -14.320 1.00 89.06 81 ARG A N 1
ATOM 664 C CA . ARG A 1 81 ? 3.301 9.146 -14.276 1.00 89.06 81 ARG A CA 1
ATOM 665 C C . ARG A 1 81 ? 4.505 8.362 -14.754 1.00 89.06 81 ARG A C 1
ATOM 667 O O . ARG A 1 81 ? 5.475 8.962 -15.221 1.00 89.06 81 ARG A O 1
ATOM 674 N N . TYR A 1 82 ? 4.460 7.051 -14.591 1.00 84.94 82 TYR A N 1
ATOM 675 C CA . TYR A 1 82 ? 5.611 6.211 -14.813 1.00 84.94 82 TYR A CA 1
ATOM 676 C C . TYR A 1 82 ? 5.300 5.138 -15.850 1.00 84.94 82 TYR A C 1
ATOM 678 O O . TYR A 1 82 ? 4.511 4.227 -15.604 1.00 84.94 82 TYR A O 1
ATOM 686 N N . SER A 1 83 ? 5.947 5.244 -17.013 1.00 81.38 83 SER A N 1
ATOM 687 C CA . SER A 1 83 ? 6.041 4.112 -17.928 1.00 81.38 83 SER A CA 1
ATOM 688 C C . SER A 1 83 ? 6.879 3.009 -17.283 1.00 81.38 83 SER A C 1
ATOM 690 O O . SER A 1 83 ? 7.816 3.293 -16.531 1.00 81.38 83 SER A O 1
ATOM 692 N N . THR A 1 84 ? 6.547 1.754 -17.591 1.00 79.56 84 THR A N 1
ATOM 693 C CA . THR A 1 84 ? 7.302 0.586 -17.120 1.00 79.56 84 THR A CA 1
ATOM 694 C C . THR A 1 84 ? 8.786 0.724 -17.442 1.00 79.56 84 THR A C 1
ATOM 696 O O . THR A 1 84 ? 9.602 0.616 -16.533 1.00 79.56 84 THR A O 1
ATOM 699 N N . ASP A 1 85 ? 9.122 1.086 -18.681 1.00 83.75 85 ASP A N 1
ATOM 700 C CA . ASP A 1 85 ? 10.513 1.220 -19.132 1.00 83.75 85 ASP A CA 1
ATOM 701 C C . ASP A 1 85 ? 11.302 2.236 -18.299 1.00 83.75 85 ASP A C 1
ATOM 703 O O . ASP A 1 85 ? 12.389 1.928 -17.822 1.00 83.75 85 ASP A O 1
ATOM 707 N N . ARG A 1 86 ? 10.718 3.412 -18.020 1.00 85.50 86 ARG A N 1
ATOM 708 C CA . ARG A 1 86 ? 11.390 4.466 -17.246 1.00 85.50 86 ARG A CA 1
ATOM 709 C C . ARG A 1 86 ? 11.733 4.007 -15.834 1.00 85.50 86 ARG A C 1
ATOM 711 O O . ARG A 1 86 ? 12.801 4.331 -15.330 1.00 85.50 86 ARG A O 1
ATOM 718 N N . ILE A 1 87 ? 10.813 3.332 -15.146 1.00 85.38 87 ILE A N 1
ATOM 719 C CA . ILE A 1 87 ? 11.125 2.869 -13.790 1.00 85.38 87 ILE A CA 1
ATOM 720 C C . ILE A 1 87 ? 12.123 1.710 -13.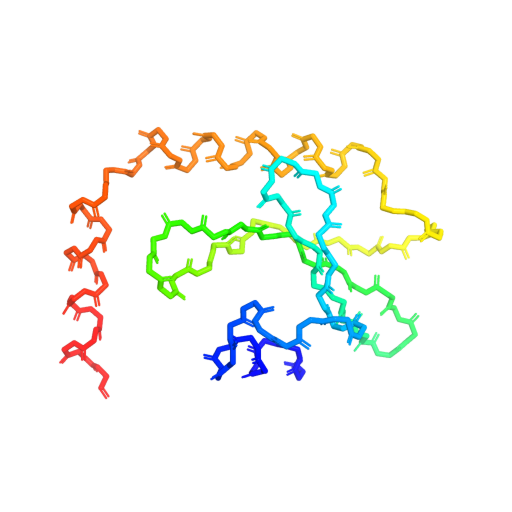842 1.00 85.38 87 ILE A C 1
ATOM 722 O O . ILE A 1 87 ? 13.006 1.670 -12.995 1.00 85.38 87 ILE A O 1
ATOM 726 N N . LEU A 1 88 ? 12.024 0.792 -14.807 1.00 83.88 88 LEU A N 1
ATOM 727 C CA . LEU A 1 88 ? 13.007 -0.288 -14.929 1.00 83.88 88 LEU A CA 1
ATOM 728 C C . LEU A 1 88 ? 14.419 0.260 -15.184 1.00 83.88 88 LEU A C 1
ATOM 730 O O . LEU A 1 88 ? 15.371 -0.257 -14.610 1.00 83.88 88 LEU A O 1
ATOM 734 N N . GLU A 1 89 ? 14.552 1.336 -15.965 1.00 87.12 89 GLU A N 1
ATOM 735 C CA . GLU A 1 89 ? 15.815 2.067 -16.128 1.00 87.12 89 GLU A CA 1
ATOM 736 C C . GLU A 1 89 ? 16.331 2.611 -14.787 1.00 87.12 89 GLU A C 1
ATOM 738 O O . GLU A 1 89 ? 17.472 2.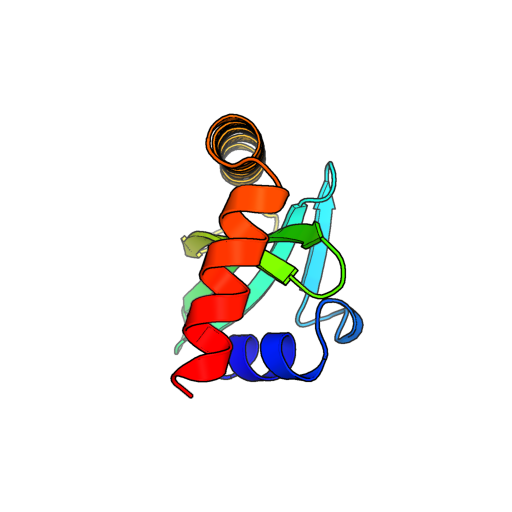335 -14.424 1.00 87.12 89 GLU A O 1
ATOM 743 N N . ILE A 1 90 ? 15.484 3.310 -14.020 1.00 85.56 90 ILE A N 1
ATOM 744 C CA . ILE A 1 90 ? 15.847 3.859 -12.700 1.00 85.56 90 ILE A CA 1
ATOM 745 C C . ILE A 1 90 ? 16.298 2.745 -11.745 1.00 85.56 90 ILE A C 1
ATOM 747 O O . ILE A 1 90 ? 17.332 2.862 -11.092 1.00 85.56 90 ILE A O 1
ATOM 751 N N . LEU A 1 91 ? 15.549 1.644 -11.680 1.00 85.19 91 LEU A N 1
ATOM 752 C CA . LEU A 1 91 ? 15.859 0.522 -10.791 1.00 85.19 91 LEU A CA 1
ATOM 753 C C . LEU A 1 91 ? 17.163 -0.176 -11.200 1.00 85.19 91 LEU A C 1
ATOM 755 O O . LEU A 1 91 ? 17.980 -0.505 -10.343 1.00 85.19 91 LEU A O 1
ATOM 759 N N . ALA A 1 92 ? 17.407 -0.335 -12.503 1.00 86.44 92 ALA A N 1
ATOM 760 C CA . ALA A 1 92 ? 18.655 -0.895 -13.015 1.00 86.44 92 ALA A CA 1
ATOM 761 C C . ALA A 1 92 ? 19.873 0.017 -12.769 1.00 86.44 92 ALA A C 1
ATOM 763 O O . ALA A 1 92 ? 21.008 -0.464 -12.741 1.00 86.44 92 ALA A O 1
ATOM 764 N N . GLU A 1 93 ? 19.676 1.330 -12.629 1.00 89.81 93 GLU A N 1
ATOM 765 C CA . GLU A 1 93 ? 20.725 2.271 -12.222 1.00 89.81 93 GLU A CA 1
ATOM 766 C C . GLU A 1 93 ? 21.030 2.180 -10.721 1.00 89.81 93 GLU A C 1
ATOM 768 O O . GLU A 1 93 ? 22.205 2.185 -10.349 1.00 89.81 93 GLU A O 1
ATOM 773 N N . GLU A 1 94 ? 20.006 2.039 -9.874 1.00 83.75 94 GLU A N 1
ATOM 774 C CA . GLU A 1 94 ? 20.164 1.863 -8.423 1.00 83.75 94 GLU A CA 1
ATOM 775 C C . GLU A 1 94 ? 20.871 0.542 -8.074 1.00 83.75 94 GL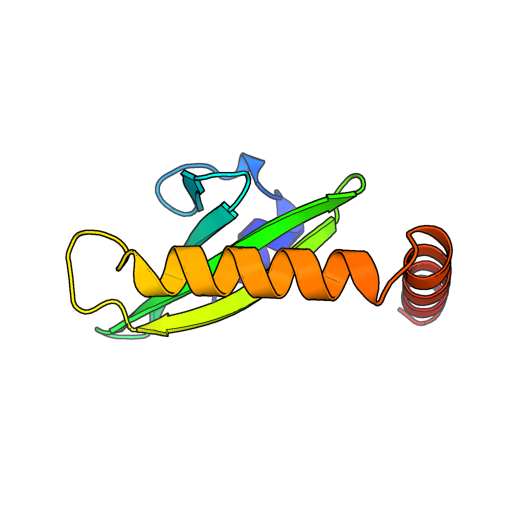U A C 1
ATOM 777 O O . GLU A 1 94 ? 21.790 0.539 -7.255 1.00 83.75 94 GLU A O 1
ATOM 782 N N . GLU A 1 95 ? 20.528 -0.569 -8.738 1.00 82.94 95 GLU A N 1
ATOM 783 C CA . GLU A 1 95 ? 21.183 -1.872 -8.520 1.00 82.94 95 GLU A CA 1
ATOM 784 C C . GLU A 1 95 ? 22.680 -1.859 -8.862 1.00 82.94 95 GLU A C 1
ATOM 786 O O . GLU A 1 95 ? 23.457 -2.591 -8.258 1.00 82.94 95 GLU A O 1
ATOM 791 N N . LYS A 1 96 ? 23.118 -1.011 -9.802 1.00 81.19 96 LYS A N 1
ATOM 792 C CA . LYS A 1 96 ? 24.546 -0.859 -10.141 1.00 81.19 96 LYS A CA 1
ATOM 793 C C . LYS A 1 96 ? 25.334 -0.070 -9.093 1.00 81.19 96 LYS A C 1
ATOM 795 O O . LYS A 1 96 ? 26.563 -0.061 -9.155 1.00 81.19 96 LYS A O 1
ATOM 800 N N . GLN A 1 97 ? 24.650 0.646 -8.203 1.00 69.62 97 GLN A N 1
ATOM 801 C CA . GLN A 1 97 ? 25.258 1.496 -7.177 1.00 69.62 97 GLN A CA 1
ATOM 802 C C . GLN A 1 97 ? 25.273 0.845 -5.786 1.00 69.62 97 GLN A C 1
ATOM 804 O O . GLN A 1 97 ? 25.937 1.378 -4.893 1.00 69.62 97 GLN A O 1
ATOM 809 N N . SER A 1 98 ? 24.572 -0.281 -5.604 1.00 64.25 98 SER A N 1
ATOM 810 C CA . SER A 1 98 ? 24.561 -1.083 -4.372 1.00 64.25 98 SER A CA 1
ATOM 811 C C . SER A 1 98 ? 25.535 -2.256 -4.421 1.00 64.25 98 SER A C 1
ATOM 813 O O . SER A 1 98 ? 25.871 -2.721 -3.307 1.00 64.25 98 SER A O 1
#